Protein AF-A0A6J4MF37-F1 (afdb_monomer_lite)

Radius of gyration: 10.82 Å; chains: 1; bounding box: 25×24×25 Å

Secondary structure (DSSP, 8-state):
---GGGS-HHHHHHHHHHHHHHTTTS-EEHHHHHHHH---HHHHHHHHHHHTTTTEEEEEE-TTSSEEEEE-

pLDDT: mean 86.25, std 10.14, range [49.0, 93.88]

Organism: NCBI:txid253824

Sequence (72 aa):
MPDLDELNPEGLEIYTVVLQLSKVGGSTTTGAIAEATRFPLPEVQRVLDQMAPSYVQLGEEGADGTEVVRPL

Structure (mmCIF, N/CA/C/O backbone):
data_AF-A0A6J4MF37-F1
#
_entry.id   AF-A0A6J4MF37-F1
#
loop_
_atom_site.group_PDB
_atom_site.id
_atom_site.type_symbol
_atom_site.label_atom_id
_atom_site.label_alt_id
_atom_site.label_comp_id
_atom_site.label_asym_id
_atom_site.label_entity_id
_atom_site.label_seq_id
_atom_site.pdbx_PDB_ins_code
_atom_site.Cartn_x
_atom_site.Cartn_y
_atom_site.Cartn_z
_atom_site.occupancy
_atom_site.B_iso_or_equiv
_atom_site.auth_seq_id
_atom_site.auth_comp_id
_atom_site.auth_asym_id
_atom_site.auth_atom_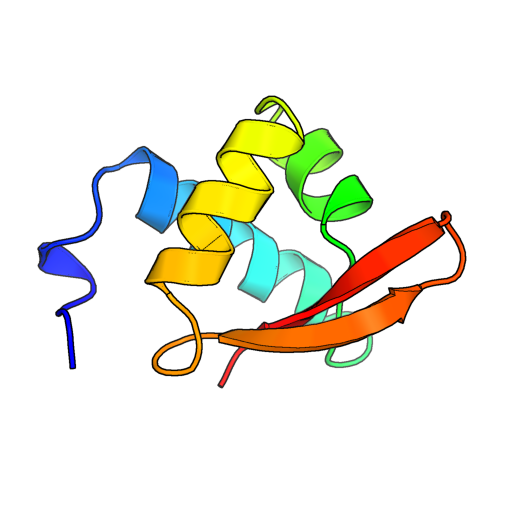id
_atom_site.pdbx_PDB_model_num
ATOM 1 N N . MET A 1 1 ? 1.365 -11.424 14.065 1.00 49.00 1 MET A N 1
ATOM 2 C CA . MET A 1 1 ? 0.985 -10.905 12.741 1.00 49.00 1 MET A CA 1
ATOM 3 C C . MET A 1 1 ? -0.458 -10.484 12.895 1.00 49.00 1 MET A C 1
ATOM 5 O O . MET A 1 1 ? -1.198 -11.339 13.361 1.00 49.00 1 MET A O 1
ATOM 9 N N . PRO A 1 2 ? -0.830 -9.211 12.678 1.00 53.12 2 PRO A N 1
ATOM 10 C CA . PRO A 1 2 ? -2.247 -8.897 12.495 1.00 53.12 2 PRO A CA 1
ATOM 11 C C . PRO A 1 2 ? -2.735 -9.747 11.323 1.00 53.12 2 PRO A C 1
ATOM 13 O O . PRO A 1 2 ? -1.992 -9.848 10.353 1.00 53.12 2 PRO A O 1
ATOM 16 N N . ASP A 1 3 ? -3.872 -10.421 11.434 1.00 65.62 3 ASP A N 1
ATOM 17 C CA . ASP A 1 3 ? -4.399 -11.244 10.341 1.00 65.62 3 ASP A CA 1
ATOM 18 C C . ASP A 1 3 ? -4.998 -10.339 9.243 1.00 65.62 3 ASP A C 1
ATOM 20 O O . ASP A 1 3 ? -5.525 -9.265 9.533 1.00 65.62 3 ASP A O 1
ATOM 24 N N . LEU A 1 4 ? -4.957 -10.751 7.966 1.00 62.84 4 LEU A N 1
ATOM 25 C CA . LEU A 1 4 ? -5.603 -9.995 6.872 1.00 62.84 4 LEU A CA 1
ATOM 26 C C . LEU A 1 4 ? -7.113 -9.854 7.116 1.00 62.84 4 LEU A C 1
ATOM 28 O O . LEU A 1 4 ? -7.721 -8.894 6.655 1.00 62.84 4 LEU A O 1
ATOM 32 N N . ASP A 1 5 ? -7.694 -10.792 7.866 1.00 64.69 5 ASP A N 1
ATOM 33 C CA . ASP A 1 5 ? -9.085 -10.778 8.316 1.00 64.69 5 ASP A CA 1
ATOM 34 C C . ASP A 1 5 ? -9.370 -9.704 9.389 1.00 64.69 5 ASP A C 1
ATOM 36 O O . ASP A 1 5 ? -10.529 -9.360 9.616 1.00 64.69 5 ASP A O 1
ATOM 40 N N . GLU A 1 6 ? -8.336 -9.153 10.038 1.00 70.12 6 GLU A N 1
ATOM 41 C CA . GLU A 1 6 ? -8.444 -8.017 10.967 1.00 70.12 6 GLU A CA 1
ATOM 42 C C . GLU A 1 6 ? -8.317 -6.660 10.260 1.00 70.12 6 GLU A C 1
ATOM 44 O O . GLU A 1 6 ? -8.628 -5.623 10.857 1.00 70.12 6 GLU A O 1
ATOM 49 N N . LEU A 1 7 ? -7.888 -6.636 8.991 1.00 68.50 7 LEU A N 1
ATOM 50 C CA . LEU A 1 7 ? -7.925 -5.412 8.202 1.00 68.50 7 LEU A CA 1
ATOM 51 C C . LEU A 1 7 ? -9.383 -5.037 7.923 1.00 68.50 7 LEU A C 1
ATOM 53 O O . LEU A 1 7 ? -10.198 -5.835 7.459 1.00 68.50 7 LEU A O 1
ATOM 57 N N . ASN A 1 8 ? -9.702 -3.770 8.167 1.00 77.81 8 ASN A N 1
ATOM 58 C CA . ASN A 1 8 ? -10.916 -3.157 7.648 1.00 77.81 8 ASN A CA 1
ATOM 59 C C . ASN A 1 8 ? -10.982 -3.325 6.111 1.00 77.81 8 ASN A C 1
ATOM 61 O O . ASN A 1 8 ? -9.947 -3.475 5.455 1.00 77.81 8 ASN A O 1
ATOM 65 N N . PRO A 1 9 ? -12.179 -3.272 5.496 1.00 85.12 9 PRO A N 1
ATOM 66 C CA . PRO A 1 9 ? -12.327 -3.409 4.042 1.00 85.12 9 PRO A CA 1
ATOM 67 C C . PRO A 1 9 ? -11.434 -2.443 3.242 1.00 85.12 9 PRO A C 1
ATOM 69 O O . PRO A 1 9 ? -10.947 -2.803 2.175 1.00 85.12 9 PRO A O 1
ATOM 72 N N . GLU A 1 10 ? -11.150 -1.261 3.793 1.00 84.88 10 GLU A N 1
ATOM 73 C CA . GLU A 1 10 ? -10.222 -0.273 3.226 1.00 84.88 10 GLU A CA 1
ATOM 74 C C . GLU A 1 10 ? -8.777 -0.799 3.170 1.00 84.88 10 GLU A C 1
ATOM 76 O O . GLU A 1 10 ? -8.092 -0.638 2.161 1.00 84.88 10 GLU A O 1
ATOM 81 N N . GLY A 1 11 ? -8.309 -1.475 4.226 1.00 87.38 11 GLY A N 1
ATOM 82 C CA . GLY A 1 11 ? -6.992 -2.107 4.265 1.00 87.38 11 GLY A CA 1
ATOM 83 C C . GLY A 1 11 ? -6.844 -3.232 3.247 1.00 87.38 11 GLY A C 1
ATOM 84 O O . GLY A 1 11 ? -5.818 -3.312 2.571 1.00 87.38 11 GLY A O 1
ATOM 85 N N . LEU A 1 12 ? -7.886 -4.048 3.070 1.00 89.06 12 LEU A N 1
ATOM 86 C CA . LEU A 1 12 ? -7.914 -5.089 2.037 1.00 89.06 12 LEU A CA 1
ATOM 87 C C . LEU A 1 12 ? -7.880 -4.502 0.621 1.00 89.06 12 LEU A C 1
ATOM 89 O O . LEU A 1 12 ? -7.173 -5.024 -0.245 1.00 89.06 12 LEU A O 1
ATOM 93 N N . GLU A 1 13 ? -8.609 -3.412 0.380 1.00 92.19 13 GLU A N 1
ATOM 94 C CA . GLU A 1 13 ? -8.599 -2.711 -0.905 1.00 92.19 13 GLU A CA 1
ATOM 95 C C . GLU A 1 13 ? -7.212 -2.130 -1.212 1.00 92.19 13 GLU A C 1
ATOM 97 O O . GLU A 1 13 ? -6.647 -2.408 -2.274 1.00 92.19 13 GLU A O 1
ATOM 102 N N . ILE A 1 14 ? -6.618 -1.409 -0.255 1.00 92.12 14 ILE A N 1
ATOM 103 C CA . ILE A 1 14 ? -5.268 -0.845 -0.376 1.00 92.12 14 ILE A CA 1
ATOM 104 C C . ILE A 1 14 ? -4.242 -1.948 -0.644 1.00 92.12 14 ILE A C 1
ATOM 106 O O . ILE A 1 14 ? -3.454 -1.833 -1.583 1.00 92.12 14 ILE A O 1
ATOM 110 N N . TYR A 1 15 ? -4.270 -3.046 0.115 1.00 90.75 15 TYR A N 1
ATOM 111 C CA . TYR A 1 15 ? -3.335 -4.154 -0.078 1.00 90.75 15 TYR A CA 1
ATOM 112 C C . TYR A 1 15 ? -3.507 -4.836 -1.443 1.00 90.75 15 TYR A C 1
ATOM 114 O O . TYR A 1 15 ? -2.528 -5.152 -2.122 1.00 90.75 15 TYR A O 1
ATOM 122 N N . THR A 1 16 ? -4.748 -4.999 -1.904 1.00 91.44 16 THR A N 1
ATOM 123 C CA . THR A 1 16 ? -5.026 -5.542 -3.240 1.00 91.44 16 THR A CA 1
ATOM 124 C C . THR A 1 16 ? -4.423 -4.659 -4.331 1.00 91.44 16 THR A C 1
ATOM 126 O O . THR A 1 16 ? -3.802 -5.172 -5.266 1.00 91.44 16 THR A O 1
ATOM 129 N N . VAL A 1 17 ? -4.546 -3.337 -4.200 1.00 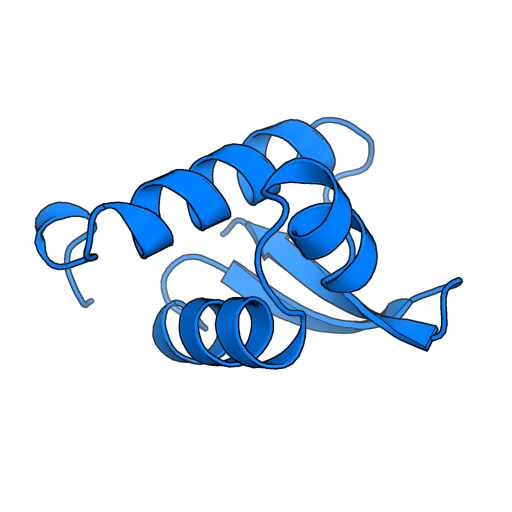93.06 17 VAL A N 1
ATOM 130 C CA . VAL A 1 17 ? -3.941 -2.377 -5.131 1.00 93.06 17 VAL A CA 1
ATOM 131 C C . VAL A 1 17 ? -2.416 -2.416 -5.063 1.00 93.06 17 VAL A C 1
ATOM 133 O O . VAL A 1 17 ? -1.775 -2.448 -6.113 1.00 93.06 17 VAL A O 1
ATOM 136 N N . VAL A 1 18 ? -1.820 -2.511 -3.869 1.00 92.25 18 VAL A N 1
ATOM 137 C CA . VAL A 1 18 ? -0.366 -2.705 -3.707 1.00 92.25 18 VAL A CA 1
ATOM 138 C C . VAL A 1 18 ? 0.099 -3.919 -4.511 1.00 92.25 18 VAL A C 1
ATOM 140 O O . VAL A 1 18 ? 1.052 -3.809 -5.284 1.00 92.25 18 VAL A O 1
ATOM 143 N N . LEU A 1 19 ? -0.586 -5.060 -4.385 1.00 91.06 19 LEU A N 1
ATOM 144 C CA . LEU A 1 19 ? -0.267 -6.278 -5.132 1.00 91.06 19 LEU A CA 1
ATOM 145 C C . LEU A 1 19 ? -0.450 -6.100 -6.645 1.00 91.06 19 LEU A C 1
ATOM 147 O O . LEU A 1 19 ? 0.356 -6.610 -7.421 1.00 91.06 19 LEU A O 1
ATOM 151 N N . GLN A 1 20 ? -1.494 -5.398 -7.090 1.00 91.62 20 GLN A N 1
ATOM 152 C CA . GLN A 1 20 ? -1.739 -5.150 -8.513 1.00 91.62 20 GLN A CA 1
ATOM 153 C C . GLN A 1 20 ? -0.675 -4.242 -9.134 1.00 91.62 20 GLN A C 1
ATOM 155 O O . GLN A 1 20 ? -0.136 -4.583 -10.187 1.00 91.62 20 GLN A O 1
ATOM 160 N N . LEU A 1 21 ? -0.343 -3.130 -8.476 1.00 90.31 21 LEU A N 1
ATOM 161 C CA . LEU A 1 21 ? 0.648 -2.174 -8.963 1.00 90.31 21 LEU A CA 1
ATOM 162 C C . LEU A 1 21 ? 2.064 -2.758 -8.897 1.00 90.31 21 LEU A C 1
ATOM 164 O O . LEU A 1 21 ? 2.834 -2.616 -9.843 1.00 90.31 21 LEU A O 1
ATOM 168 N N . SER A 1 22 ? 2.384 -3.509 -7.840 1.00 87.56 22 SER A N 1
ATOM 169 C CA . SER A 1 22 ? 3.713 -4.109 -7.658 1.00 87.56 22 SER A CA 1
ATOM 170 C C . SER A 1 22 ? 3.998 -5.280 -8.602 1.00 87.56 22 SER A C 1
ATOM 172 O O . SER A 1 22 ? 5.160 -5.635 -8.787 1.00 87.56 22 SER A O 1
ATOM 174 N N . LYS A 1 23 ? 2.988 -5.871 -9.263 1.00 79.50 23 LYS A N 1
ATOM 175 C CA . LYS A 1 23 ? 3.229 -6.836 -10.359 1.00 79.50 23 LYS A CA 1
ATOM 176 C C . LYS A 1 23 ? 4.051 -6.222 -11.494 1.00 79.50 23 LYS A C 1
ATOM 178 O O . LYS A 1 23 ? 4.741 -6.949 -12.207 1.00 79.50 23 LYS A O 1
ATOM 183 N N . VAL A 1 24 ? 4.009 -4.899 -11.642 1.00 63.38 24 VAL A N 1
ATOM 184 C CA . VAL A 1 24 ? 4.825 -4.144 -12.589 1.00 63.38 24 VAL A CA 1
ATOM 185 C C . VAL A 1 24 ? 6.063 -3.618 -11.851 1.00 63.38 24 VAL A C 1
ATOM 187 O O . VAL A 1 24 ? 6.084 -2.495 -11.371 1.00 63.38 24 VAL A O 1
ATOM 190 N N . GLY A 1 25 ?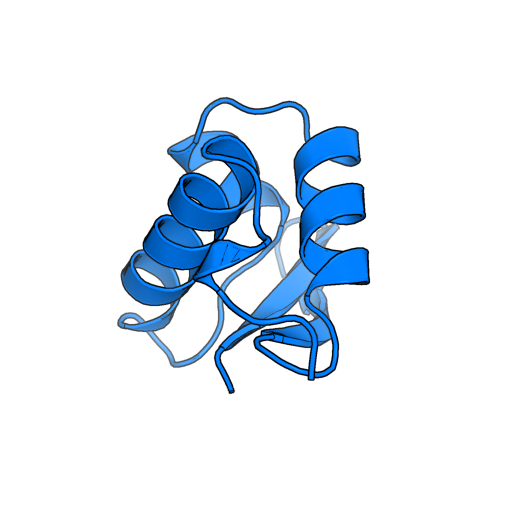 7.106 -4.445 -11.728 1.00 62.09 25 GLY A N 1
ATOM 191 C CA . GLY A 1 25 ? 8.424 -4.004 -11.234 1.00 62.09 25 GLY A CA 1
ATOM 192 C C . GLY A 1 25 ? 8.768 -4.325 -9.773 1.00 62.09 25 GLY A C 1
ATOM 193 O O . GLY A 1 25 ? 9.857 -3.977 -9.329 1.00 62.09 25 GLY A O 1
ATOM 194 N N . GLY A 1 26 ? 7.901 -5.023 -9.034 1.00 81.94 26 GLY A N 1
ATOM 195 C CA . GLY A 1 26 ? 8.177 -5.513 -7.673 1.00 81.94 2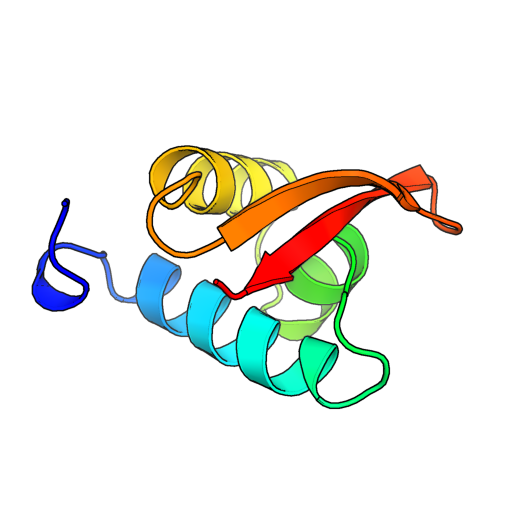6 GLY A CA 1
ATOM 196 C C . GLY A 1 26 ? 8.046 -4.463 -6.564 1.00 81.94 26 GLY A C 1
ATOM 197 O O . GLY A 1 26 ? 8.300 -4.765 -5.400 1.00 81.94 26 GLY A O 1
ATOM 198 N N . SER A 1 27 ? 7.650 -3.240 -6.910 1.00 88.06 27 SER A N 1
ATOM 199 C CA . SER A 1 27 ? 7.408 -2.145 -5.973 1.00 88.06 27 SER A CA 1
ATOM 200 C C . SER A 1 27 ? 6.456 -1.121 -6.582 1.00 88.06 27 SER A C 1
ATOM 202 O O . SER A 1 27 ? 6.398 -0.987 -7.802 1.00 88.06 27 SER A O 1
ATOM 204 N N . THR A 1 28 ? 5.768 -0.357 -5.745 1.00 92.00 28 THR A N 1
ATOM 205 C CA . THR A 1 28 ? 4.926 0.779 -6.145 1.00 92.00 28 THR A CA 1
ATOM 206 C C . THR A 1 28 ? 5.173 1.975 -5.216 1.00 92.00 28 THR A C 1
ATOM 208 O O . THR A 1 28 ? 6.095 1.919 -4.409 1.00 92.00 28 THR A O 1
ATOM 211 N N . THR A 1 29 ? 4.406 3.058 -5.324 1.00 93.38 29 THR A N 1
ATOM 212 C CA . THR A 1 29 ? 4.509 4.242 -4.453 1.00 93.38 29 THR A CA 1
ATOM 213 C C . THR A 1 29 ? 3.182 4.537 -3.757 1.00 93.38 29 THR A C 1
ATOM 215 O O . THR A 1 29 ? 2.114 4.231 -4.295 1.00 93.38 29 THR A O 1
ATOM 218 N N . THR A 1 30 ? 3.214 5.157 -2.572 1.00 92.94 30 THR A N 1
ATOM 219 C CA . THR A 1 30 ? 1.991 5.566 -1.853 1.00 92.94 30 THR A CA 1
ATOM 220 C C . THR A 1 30 ? 1.101 6.483 -2.683 1.00 92.94 30 THR A C 1
ATOM 222 O O . THR A 1 30 ? -0.122 6.371 -2.606 1.00 92.94 30 THR A O 1
ATOM 225 N N . GLY A 1 31 ? 1.696 7.347 -3.511 1.00 93.00 31 GLY A N 1
ATOM 226 C CA . GLY A 1 31 ? 0.959 8.207 -4.435 1.00 93.00 31 GLY A CA 1
ATOM 227 C C . GLY A 1 31 ? 0.163 7.411 -5.468 1.00 93.00 31 GLY A C 1
ATOM 228 O O . GLY A 1 31 ? -1.037 7.635 -5.615 1.00 93.00 31 GLY A O 1
ATOM 229 N N . ALA A 1 32 ? 0.795 6.429 -6.119 1.00 92.00 32 ALA A N 1
ATOM 230 C CA . ALA A 1 32 ? 0.126 5.583 -7.106 1.00 92.00 32 ALA A CA 1
ATOM 231 C C . ALA A 1 32 ? -0.998 4.741 -6.482 1.00 92.00 32 ALA A C 1
ATOM 233 O O . ALA A 1 32 ? -2.056 4.562 -7.085 1.00 92.00 32 ALA A O 1
ATOM 234 N N . ILE A 1 33 ? -0.796 4.256 -5.252 1.00 93.12 33 ILE A N 1
ATOM 235 C CA . ILE A 1 33 ? -1.830 3.527 -4.509 1.00 93.12 33 ILE A CA 1
ATOM 236 C C . ILE A 1 33 ? -3.015 4.449 -4.206 1.00 93.12 33 ILE A C 1
ATOM 238 O O . ILE A 1 33 ? -4.150 4.061 -4.464 1.00 93.12 33 ILE A O 1
ATOM 242 N N . ALA A 1 34 ? -2.765 5.660 -3.700 1.00 93.88 34 ALA A N 1
ATOM 243 C CA . ALA A 1 34 ? -3.807 6.640 -3.394 1.00 93.88 34 ALA A CA 1
ATOM 244 C C . ALA A 1 34 ? -4.598 7.067 -4.638 1.00 93.88 34 ALA A C 1
ATOM 246 O O . ALA A 1 34 ? -5.819 7.198 -4.584 1.00 93.88 34 ALA A O 1
ATOM 247 N N . GLU A 1 35 ? -3.930 7.225 -5.781 1.00 93.19 35 GLU A N 1
ATOM 248 C CA . GLU A 1 35 ? -4.597 7.514 -7.051 1.00 93.19 35 GLU A CA 1
ATOM 249 C C . GLU A 1 35 ? -5.499 6.351 -7.499 1.00 93.19 35 GLU A C 1
ATOM 251 O O . GLU A 1 35 ? -6.645 6.569 -7.902 1.00 93.19 35 GLU A O 1
ATOM 256 N N . ALA A 1 36 ? -5.015 5.111 -7.379 1.00 92.75 36 ALA A N 1
ATOM 257 C CA . ALA A 1 36 ? -5.742 3.917 -7.799 1.00 92.75 36 ALA A CA 1
ATOM 258 C C . ALA A 1 36 ? -6.941 3.584 -6.892 1.00 92.75 36 ALA A C 1
ATOM 260 O O . ALA A 1 36 ? -8.003 3.223 -7.403 1.00 92.75 36 ALA A O 1
ATOM 261 N N . THR A 1 37 ? -6.802 3.731 -5.572 1.00 93.00 37 THR A N 1
ATOM 262 C CA . THR A 1 37 ? -7.894 3.510 -4.604 1.00 93.00 37 THR A CA 1
ATOM 263 C C . THR A 1 37 ? -8.817 4.718 -4.457 1.00 93.00 37 THR A C 1
ATOM 265 O O . THR A 1 37 ? -9.917 4.599 -3.927 1.00 93.00 37 THR A O 1
ATOM 268 N N . ARG A 1 38 ? -8.385 5.900 -4.922 1.00 93.75 38 ARG A N 1
ATOM 269 C CA . ARG A 1 38 ? -9.032 7.201 -4.671 1.00 93.75 38 ARG A CA 1
ATOM 270 C C . ARG A 1 38 ? -9.141 7.559 -3.185 1.00 93.75 38 ARG A C 1
ATOM 272 O O . ARG A 1 38 ? -9.935 8.435 -2.831 1.00 93.75 38 ARG A O 1
ATOM 279 N N . PHE A 1 39 ? -8.348 6.922 -2.325 1.00 91.62 39 PHE A N 1
ATOM 280 C CA . PHE A 1 39 ? -8.244 7.303 -0.922 1.00 91.62 39 PHE A CA 1
ATOM 281 C C . PHE A 1 39 ? -7.291 8.490 -0.733 1.00 91.62 39 PHE A C 1
ATOM 283 O O . PHE A 1 39 ? -6.349 8.674 -1.510 1.00 91.62 39 PHE A O 1
ATOM 290 N N . PRO A 1 40 ? -7.485 9.301 0.320 1.00 93.12 40 PRO A N 1
ATOM 291 C CA . PRO A 1 40 ? -6.531 10.335 0.690 1.00 93.12 40 PRO A CA 1
ATOM 292 C C . PRO A 1 40 ? -5.152 9.740 0.993 1.00 93.12 40 PRO A C 1
ATOM 294 O O . PRO A 1 40 ? -5.031 8.762 1.729 1.00 93.12 40 PRO A O 1
ATOM 297 N N . LEU A 1 41 ? -4.094 10.388 0.507 1.00 91.38 41 LEU A N 1
ATOM 298 C CA . LEU A 1 41 ? -2.710 9.952 0.727 1.00 91.38 41 LEU A CA 1
ATOM 299 C C . LEU A 1 41 ? -2.353 9.723 2.216 1.00 91.38 41 LEU A C 1
ATOM 301 O O . LEU A 1 41 ? -1.747 8.694 2.512 1.00 91.38 41 LEU A O 1
ATOM 305 N N . PRO A 1 42 ? -2.784 10.575 3.177 1.00 91.94 42 PRO A N 1
ATOM 306 C CA . PRO A 1 42 ? -2.546 10.327 4.604 1.00 91.94 42 PRO A CA 1
ATOM 307 C C . PRO A 1 42 ? -3.220 9.056 5.135 1.00 91.94 42 PRO A C 1
ATOM 309 O O . PRO A 1 42 ? -2.718 8.425 6.060 1.00 91.94 42 PRO A O 1
ATOM 312 N N . GLU A 1 43 ? -4.366 8.684 4.569 1.00 91.25 43 GLU A N 1
ATOM 313 C CA . GLU A 1 43 ? -5.123 7.507 4.987 1.00 91.25 43 GLU A CA 1
ATOM 314 C C . GLU A 1 43 ? -4.484 6.230 4.453 1.00 91.25 43 GLU A C 1
ATOM 316 O O . GLU A 1 43 ? -4.276 5.283 5.213 1.00 91.25 43 GLU A O 1
ATOM 321 N N . VAL A 1 44 ? -4.064 6.253 3.186 1.00 93.19 44 VAL A N 1
ATOM 322 C CA . VAL A 1 44 ? -3.276 5.173 2.588 1.00 93.19 44 VAL A CA 1
ATOM 323 C C . VAL A 1 44 ? -1.978 4.961 3.364 1.00 93.19 44 VAL A C 1
ATOM 325 O O . VAL A 1 44 ? -1.691 3.829 3.743 1.00 93.19 44 VAL A O 1
ATOM 328 N N . GLN A 1 45 ? -1.238 6.031 3.675 1.00 92.06 45 GLN A N 1
ATOM 329 C CA . GLN A 1 45 ? -0.012 5.942 4.474 1.00 92.06 45 GLN A CA 1
ATOM 330 C C . GLN A 1 45 ? -0.288 5.302 5.843 1.00 92.06 45 GLN A C 1
ATOM 332 O O . GLN A 1 45 ? 0.341 4.308 6.187 1.00 92.06 45 GLN A O 1
ATOM 337 N N . ARG A 1 46 ? -1.303 5.783 6.579 1.00 91.69 46 ARG A N 1
ATOM 338 C CA . ARG A 1 46 ? -1.679 5.242 7.899 1.00 91.69 46 ARG A CA 1
ATOM 339 C C . ARG A 1 46 ? -1.994 3.747 7.856 1.00 91.69 46 ARG A C 1
ATOM 341 O O . ARG A 1 46 ? -1.740 3.024 8.819 1.00 91.69 46 ARG A O 1
ATOM 348 N N . VAL A 1 47 ? -2.634 3.296 6.785 1.00 91.00 47 VAL A N 1
ATOM 349 C CA . VAL A 1 47 ? -3.026 1.898 6.596 1.00 91.00 47 VAL A CA 1
ATOM 350 C C . VAL A 1 47 ? -1.815 1.036 6.229 1.00 91.00 47 VAL A C 1
ATOM 352 O O . VAL A 1 47 ? -1.646 -0.050 6.783 1.00 91.00 47 VAL A O 1
ATOM 355 N N . LEU A 1 48 ? -0.926 1.532 5.370 1.00 91.19 48 LEU A N 1
ATOM 356 C CA . LEU A 1 48 ? 0.319 0.846 5.031 1.00 91.19 48 LEU A CA 1
ATOM 357 C C . LEU A 1 48 ? 1.291 0.772 6.215 1.00 91.19 48 LEU A C 1
ATOM 359 O O . LEU A 1 48 ? 1.905 -0.272 6.409 1.00 91.19 48 LEU A O 1
ATOM 363 N N . ASP A 1 49 ? 1.362 1.812 7.049 1.00 90.81 49 ASP A N 1
ATOM 364 C CA . ASP A 1 49 ? 2.133 1.816 8.301 1.00 90.81 49 ASP A CA 1
ATOM 365 C C . ASP A 1 49 ? 1.663 0.723 9.270 1.00 90.81 49 ASP A C 1
ATOM 367 O O . ASP A 1 49 ? 2.475 0.094 9.942 1.00 90.81 49 ASP A O 1
ATOM 371 N N . GLN A 1 50 ? 0.352 0.465 9.337 1.00 89.81 50 GLN A N 1
ATOM 372 C CA . GLN A 1 50 ? -0.206 -0.613 10.164 1.00 89.81 50 GLN A CA 1
ATOM 373 C C . GLN A 1 50 ? 0.083 -2.002 9.587 1.00 89.81 50 GLN A C 1
ATOM 375 O O . GLN A 1 50 ? 0.240 -2.968 10.332 1.00 89.81 50 GLN A O 1
ATOM 380 N N . MET A 1 51 ? 0.133 -2.108 8.259 1.00 88.38 51 MET A N 1
ATOM 381 C CA . MET A 1 51 ? 0.462 -3.347 7.562 1.00 88.38 51 MET A CA 1
ATOM 382 C C . MET A 1 51 ? 1.961 -3.654 7.584 1.00 88.38 51 MET A C 1
ATOM 384 O O . MET A 1 51 ? 2.350 -4.824 7.526 1.00 88.38 51 MET A O 1
ATOM 388 N N . ALA A 1 52 ? 2.812 -2.635 7.667 1.00 89.38 52 ALA A N 1
ATOM 389 C CA . ALA A 1 52 ? 4.249 -2.796 7.776 1.00 89.38 52 ALA A CA 1
ATOM 390 C C . ALA A 1 52 ? 4.661 -3.267 9.187 1.00 89.38 52 ALA A C 1
ATOM 392 O O . ALA A 1 52 ? 4.061 -2.878 10.186 1.00 89.38 52 ALA A O 1
ATOM 393 N N . PRO A 1 53 ? 5.695 -4.116 9.319 1.00 88.38 53 PRO A N 1
ATOM 394 C CA . PRO A 1 53 ? 6.425 -4.823 8.269 1.00 88.38 53 PRO A CA 1
ATOM 395 C C . PRO A 1 53 ? 5.830 -6.221 8.004 1.00 88.38 53 PRO A C 1
ATOM 397 O O . PRO A 1 53 ? 6.565 -7.135 7.654 1.00 88.38 53 PRO A O 1
ATOM 400 N N . SER A 1 54 ? 4.543 -6.452 8.288 1.00 87.50 54 SER A N 1
ATOM 401 C CA . SER A 1 54 ? 3.947 -7.798 8.221 1.00 87.50 54 SER A CA 1
ATOM 402 C C . SER A 1 54 ? 3.509 -8.183 6.806 1.00 87.50 54 SER A C 1
ATOM 404 O O . SER A 1 54 ? 3.674 -9.333 6.418 1.00 87.50 54 SER A O 1
ATOM 406 N N . TYR A 1 55 ? 2.970 -7.226 6.047 1.00 87.19 55 TYR A N 1
ATOM 407 C CA . TYR A 1 55 ? 2.416 -7.439 4.701 1.00 87.19 55 TYR A CA 1
ATOM 408 C C . TYR A 1 55 ? 3.101 -6.616 3.622 1.00 87.19 55 TYR A C 1
ATOM 410 O O . TYR A 1 55 ? 3.100 -6.989 2.449 1.00 87.19 55 TYR A O 1
ATOM 418 N N . VAL A 1 56 ? 3.651 -5.471 4.015 1.00 91.75 56 VAL A N 1
ATOM 419 C CA . VAL A 1 56 ? 4.337 -4.550 3.121 1.00 91.75 56 VAL A CA 1
ATOM 420 C C . VAL A 1 56 ?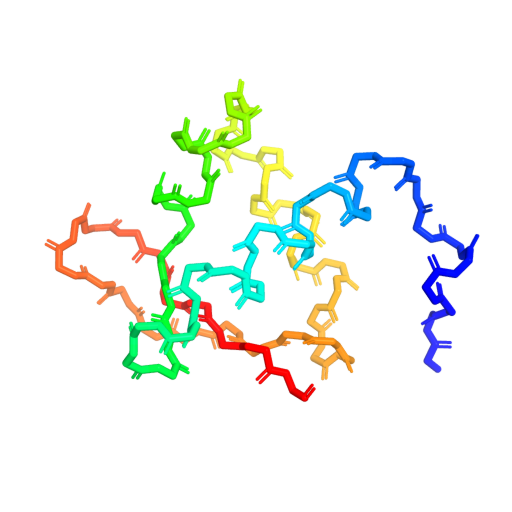 5.614 -4.045 3.775 1.00 91.75 56 VAL A C 1
ATOM 422 O O . VAL A 1 56 ? 5.734 -3.994 4.998 1.00 91.75 56 VAL A O 1
ATOM 425 N N . GLN A 1 57 ? 6.564 -3.648 2.948 1.00 92.19 57 GLN A N 1
ATOM 426 C CA . GLN A 1 57 ? 7.781 -2.966 3.320 1.00 92.19 57 GLN A CA 1
ATOM 427 C C . GLN A 1 57 ? 7.745 -1.560 2.732 1.00 92.19 57 GLN A C 1
ATOM 429 O O . GLN A 1 57 ? 7.626 -1.387 1.517 1.00 92.19 57 GLN A O 1
ATOM 434 N N . LEU A 1 58 ? 7.854 -0.575 3.616 1.00 91.38 58 LEU A N 1
ATOM 435 C CA . LEU A 1 58 ? 8.020 0.829 3.269 1.00 91.38 58 LEU A CA 1
ATOM 436 C C . LEU A 1 58 ? 9.508 1.108 3.027 1.00 91.38 58 LEU A C 1
ATOM 438 O O . LEU A 1 58 ? 10.37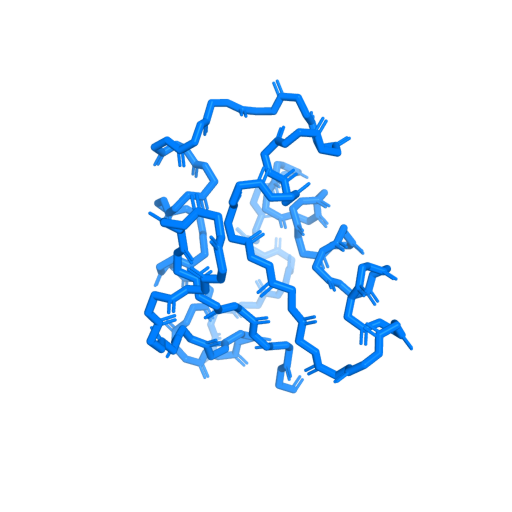1 0.577 3.733 1.00 91.38 58 LEU A O 1
ATOM 442 N N . GLY A 1 59 ? 9.802 1.862 1.977 1.00 87.88 59 GLY A N 1
ATOM 443 C CA . GLY A 1 59 ? 11.145 2.132 1.478 1.00 87.88 59 GLY A CA 1
ATOM 444 C C . GLY A 1 59 ? 11.424 3.623 1.329 1.00 87.88 59 GLY A C 1
ATOM 445 O O . GLY A 1 59 ? 10.780 4.460 1.946 1.00 87.88 59 GLY A O 1
ATOM 446 N N . GLU A 1 60 ? 12.421 3.952 0.512 1.00 87.19 60 GLU A N 1
ATOM 447 C CA . GLU A 1 60 ? 12.798 5.343 0.243 1.00 87.19 60 GLU A CA 1
ATOM 448 C C . GLU A 1 60 ? 11.743 6.077 -0.602 1.00 87.19 60 GLU A C 1
ATOM 450 O O . GLU A 1 60 ? 10.846 5.465 -1.185 1.00 87.19 60 GLU A O 1
ATOM 455 N N . GLU A 1 61 ? 11.864 7.400 -0.681 1.00 89.75 61 GLU A N 1
ATOM 456 C CA . GLU A 1 61 ? 11.022 8.239 -1.532 1.00 89.75 61 GLU A CA 1
ATOM 457 C C . GLU A 1 61 ? 11.211 7.871 -3.017 1.00 89.75 61 GLU A C 1
ATOM 459 O O . GLU A 1 61 ? 12.325 7.821 -3.541 1.00 89.75 61 GLU A O 1
ATOM 464 N N . GLY A 1 62 ? 10.105 7.563 -3.689 1.00 81.81 62 GLY A N 1
ATOM 465 C CA . GLY A 1 62 ? 10.043 7.225 -5.103 1.00 81.81 62 GLY A CA 1
ATOM 466 C C . GLY A 1 62 ? 10.088 8.454 -6.010 1.00 81.81 62 GLY A C 1
ATOM 467 O O . GLY A 1 62 ? 10.115 9.597 -5.561 1.00 81.81 62 GLY A O 1
ATOM 468 N N . ALA A 1 63 ? 10.049 8.213 -7.323 1.00 76.94 63 ALA A N 1
ATOM 469 C CA . ALA A 1 63 ? 10.200 9.255 -8.344 1.00 76.94 63 ALA A CA 1
ATOM 470 C C . ALA A 1 63 ? 9.168 10.396 -8.245 1.00 76.94 63 ALA A C 1
ATOM 472 O O . ALA A 1 63 ? 9.460 11.520 -8.644 1.00 76.94 63 ALA A O 1
ATOM 473 N N . ASP A 1 64 ? 7.990 10.111 -7.689 1.00 77.94 64 ASP A N 1
ATOM 474 C CA . ASP A 1 64 ? 6.885 11.062 -7.549 1.00 77.94 64 ASP A CA 1
ATOM 475 C C . ASP A 1 64 ? 6.879 11.790 -6.189 1.00 77.94 64 ASP A C 1
ATOM 477 O O . ASP A 1 64 ? 5.886 12.422 -5.832 1.00 77.94 64 ASP A O 1
ATOM 481 N N . GLY A 1 65 ? 7.954 11.679 -5.396 1.00 84.88 65 GLY A N 1
ATOM 482 C CA . GLY A 1 65 ? 8.043 12.295 -4.066 1.00 84.88 65 GLY A CA 1
ATOM 483 C C . GLY A 1 65 ? 7.210 11.580 -2.996 1.00 84.88 65 GLY A C 1
ATOM 484 O O . GLY A 1 65 ? 6.844 12.178 -1.988 1.00 84.88 65 GLY A O 1
ATOM 485 N N . THR A 1 66 ? 6.845 10.315 -3.231 1.00 90.06 66 THR A N 1
ATOM 486 C CA . THR A 1 66 ? 6.048 9.494 -2.304 1.00 90.06 66 THR A CA 1
ATOM 487 C C . THR A 1 66 ? 6.761 8.191 -1.987 1.00 90.06 66 THR A C 1
ATOM 489 O O . THR A 1 66 ? 7.530 7.687 -2.799 1.00 90.06 66 THR A O 1
ATOM 492 N N . GLU A 1 67 ? 6.524 7.647 -0.799 1.00 93.00 67 GLU A N 1
ATOM 493 C CA . GLU A 1 67 ? 7.248 6.496 -0.264 1.00 93.00 67 GLU A CA 1
ATOM 494 C C . GLU A 1 67 ? 7.055 5.235 -1.123 1.00 93.00 67 GLU A C 1
ATOM 496 O O . GLU A 1 67 ? 5.946 4.922 -1.567 1.00 93.00 67 GLU A O 1
ATOM 501 N N . VAL A 1 68 ? 8.141 4.504 -1.385 1.00 93.25 68 VAL A N 1
ATOM 502 C CA . VAL A 1 68 ? 8.081 3.240 -2.125 1.00 93.25 68 VAL A CA 1
ATOM 503 C C . VAL A 1 68 ? 7.528 2.143 -1.223 1.00 93.25 68 VAL A C 1
ATOM 505 O O . VAL A 1 68 ? 7.992 1.941 -0.107 1.00 93.25 68 VAL A O 1
ATOM 508 N N . VAL A 1 69 ? 6.578 1.374 -1.739 1.00 93.69 69 VAL A N 1
ATOM 509 C CA . VAL A 1 69 ? 5.901 0.282 -1.039 1.00 93.69 69 VAL A CA 1
ATOM 510 C C . VAL A 1 69 ? 6.163 -1.024 -1.777 1.00 93.69 69 VAL A C 1
ATOM 512 O O . VAL A 1 69 ? 6.030 -1.099 -3.002 1.00 93.69 69 VAL A O 1
ATOM 515 N N . ARG A 1 70 ? 6.522 -2.074 -1.038 1.00 91.75 70 ARG A N 1
ATOM 516 C CA . ARG A 1 70 ? 6.732 -3.426 -1.575 1.00 91.75 70 ARG A CA 1
ATOM 517 C C . ARG A 1 70 ? 5.898 -4.439 -0.806 1.00 91.75 70 ARG A C 1
ATOM 519 O O . ARG A 1 70 ? 5.961 -4.418 0.414 1.00 91.75 70 ARG A O 1
ATOM 526 N N . PRO A 1 71 ? 5.139 -5.327 -1.457 1.00 90.94 71 PRO A N 1
ATOM 527 C CA . PRO A 1 71 ? 4.504 -6.437 -0.757 1.00 90.94 71 PRO A CA 1
ATOM 528 C C . PRO A 1 71 ? 5.560 -7.446 -0.276 1.00 90.94 71 PRO A C 1
ATOM 530 O O . PRO A 1 71 ? 6.584 -7.625 -0.942 1.00 90.94 71 PRO A O 1
ATOM 533 N N . LEU A 1 72 ? 5.299 -8.079 0.869 1.00 87.38 72 LEU A N 1
ATOM 534 C CA . LEU A 1 72 ? 6.117 -9.143 1.464 1.00 87.38 72 LEU A CA 1
ATOM 535 C C . LEU A 1 72 ? 5.559 -10.539 1.169 1.00 87.38 72 LEU A C 1
ATOM 537 O O . LEU A 1 72 ? 4.322 -10.662 1.014 1.00 87.38 72 LEU A O 1
#

Foldseek 3Di:
DCDPVNDDPLLVLLLVLQVVQCVVPQKDFLVSSCVVSVPDSVVSVVSVVVCPPPFWDWADQDPVRTIIIGGD